Protein AF-A0A936Z710-F1 (afdb_monomer_lite)

Foldseek 3Di:
DDPVVQVVVLVVVCVVCVVVVWDWDWDDDDDFFIWIWTDDVQWIWTWTQGNVRDIDIDIDGHPPDDDDPVVVVVCCVPPNDDDDD

Organism: NCBI:txid670292

Radius of gyration: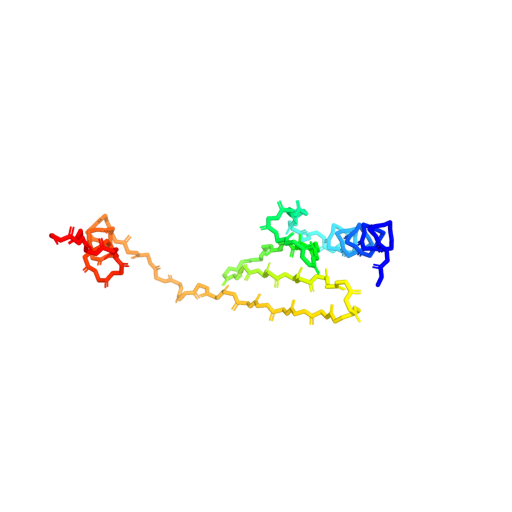 17.03 Å; chains: 1; bounding box: 32×17×47 Å

pLDDT: mean 94.76, std 7.35, range [57.34, 98.75]

Structure (mmCIF, N/CA/C/O backbone):
data_AF-A0A936Z710-F1
#
_entry.id   AF-A0A936Z710-F1
#
loop_
_atom_site.group_PDB
_atom_site.id
_atom_site.type_symbol
_atom_site.label_atom_id
_atom_site.label_alt_id
_atom_site.label_comp_id
_atom_site.label_asym_id
_atom_site.label_entity_id
_atom_site.label_seq_id
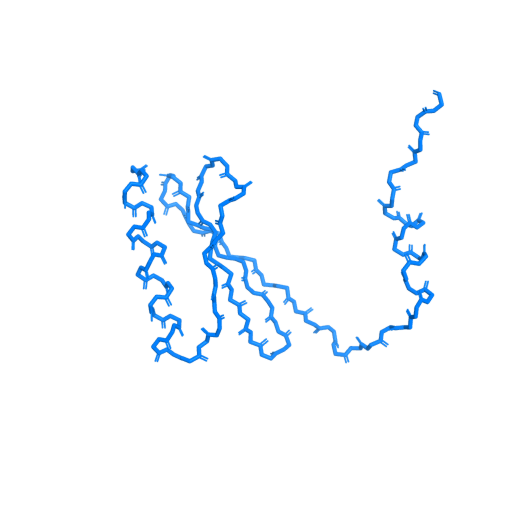_atom_site.pdbx_PDB_ins_code
_atom_site.Cartn_x
_atom_site.Cartn_y
_atom_site.Cartn_z
_atom_site.occupancy
_atom_site.B_iso_or_equiv
_atom_site.auth_seq_id
_atom_site.auth_comp_id
_atom_site.auth_asym_id
_atom_site.auth_atom_id
_atom_site.pdbx_PDB_model_num
ATOM 1 N N . MET A 1 1 ? 15.750 -6.074 -12.982 1.00 88.94 1 MET A N 1
ATOM 2 C CA . MET A 1 1 ? 15.006 -5.104 -13.805 1.00 88.94 1 MET A CA 1
ATOM 3 C C . MET A 1 1 ? 15.614 -3.738 -13.585 1.00 88.94 1 MET A C 1
ATOM 5 O O . MET A 1 1 ? 16.082 -3.451 -12.494 1.00 88.94 1 MET A O 1
ATOM 9 N N . THR A 1 2 ? 15.640 -2.912 -14.619 1.00 95.19 2 THR A N 1
ATOM 10 C CA . THR A 1 2 ? 16.017 -1.502 -14.507 1.00 95.19 2 THR A CA 1
ATOM 11 C C . THR A 1 2 ? 14.878 -0.689 -13.886 1.00 95.19 2 THR A C 1
ATOM 13 O O . THR A 1 2 ? 13.715 -1.099 -13.925 1.00 95.19 2 THR A O 1
ATOM 16 N N . ALA A 1 3 ? 15.180 0.512 -13.387 1.00 92.94 3 ALA A N 1
ATOM 17 C CA . ALA A 1 3 ? 14.159 1.440 -12.895 1.00 92.94 3 ALA A CA 1
ATOM 18 C C . ALA A 1 3 ? 13.093 1.775 -13.962 1.00 92.94 3 ALA A C 1
ATOM 20 O O . ALA A 1 3 ? 11.911 1.903 -13.649 1.00 92.94 3 ALA A O 1
ATOM 21 N N . ALA A 1 4 ? 13.492 1.870 -15.236 1.00 96.25 4 ALA A N 1
ATOM 22 C CA . ALA A 1 4 ? 12.567 2.123 -16.340 1.00 96.25 4 ALA A CA 1
ATOM 23 C C . ALA A 1 4 ? 11.599 0.948 -16.565 1.00 96.25 4 ALA A C 1
ATOM 25 O O . ALA A 1 4 ? 10.403 1.168 -16.747 1.00 96.25 4 ALA A O 1
ATOM 26 N N . GLU A 1 5 ? 12.096 -0.292 -16.512 1.00 97.62 5 GLU A N 1
ATOM 27 C CA . GLU A 1 5 ? 11.266 -1.502 -16.624 1.00 97.62 5 GLU A CA 1
ATOM 28 C C . GLU A 1 5 ? 10.282 -1.618 -15.453 1.00 97.62 5 GLU A C 1
ATOM 30 O O . GLU A 1 5 ? 9.108 -1.931 -15.656 1.00 97.62 5 GLU A O 1
ATOM 35 N N . LEU A 1 6 ? 10.733 -1.305 -14.234 1.00 96.75 6 LEU A N 1
ATOM 36 C CA . LEU A 1 6 ? 9.875 -1.268 -13.051 1.00 96.75 6 LEU A CA 1
ATOM 37 C C . LEU A 1 6 ? 8.749 -0.245 -13.190 1.00 96.75 6 LEU A C 1
ATOM 39 O O . LEU A 1 6 ? 7.584 -0.580 -12.970 1.00 96.75 6 LEU A O 1
ATOM 43 N N . LEU A 1 7 ? 9.077 0.979 -13.607 1.00 97.00 7 LEU A N 1
ATOM 44 C CA . LEU A 1 7 ? 8.087 2.034 -13.803 1.00 97.00 7 LEU A CA 1
ATOM 45 C C . LEU A 1 7 ? 7.070 1.662 -14.887 1.00 97.00 7 LEU A C 1
ATOM 47 O O . LEU A 1 7 ? 5.872 1.861 -14.698 1.00 97.00 7 LEU A O 1
ATOM 51 N N . GLN A 1 8 ? 7.522 1.077 -16.000 1.00 98.12 8 GLN A N 1
ATOM 52 C CA . GLN A 1 8 ? 6.626 0.587 -17.050 1.00 98.12 8 GLN A CA 1
ATOM 53 C C . GLN A 1 8 ? 5.678 -0.493 -16.527 1.00 98.12 8 GLN A C 1
ATOM 55 O O . GLN A 1 8 ? 4.483 -0.458 -16.818 1.00 98.12 8 GLN A O 1
ATOM 60 N N . ARG A 1 9 ? 6.188 -1.433 -15.725 1.00 98.00 9 ARG A N 1
ATOM 61 C CA . ARG A 1 9 ? 5.388 -2.511 -15.133 1.00 98.00 9 ARG A CA 1
ATOM 62 C C . ARG A 1 9 ? 4.364 -1.973 -14.129 1.00 98.00 9 ARG A C 1
ATOM 64 O O . ARG A 1 9 ? 3.206 -2.384 -14.180 1.00 98.00 9 ARG A O 1
ATOM 71 N N . ALA A 1 10 ? 4.762 -1.026 -13.278 1.00 98.31 10 ALA A N 1
ATOM 72 C CA . ALA A 1 10 ? 3.872 -0.353 -12.332 1.00 98.31 10 ALA A CA 1
ATOM 73 C C . ALA A 1 10 ? 2.778 0.440 -13.052 1.00 98.31 10 ALA A C 1
ATOM 75 O O . ALA A 1 10 ? 1.601 0.300 -12.729 1.00 98.31 10 ALA A O 1
ATOM 76 N N . HIS A 1 11 ? 3.141 1.207 -14.083 1.00 98.50 11 HIS A N 1
ATOM 77 C CA . HIS A 1 11 ? 2.174 1.966 -14.867 1.00 98.50 11 HIS A CA 1
ATOM 78 C C . HIS A 1 11 ? 1.200 1.051 -15.623 1.00 98.50 11 HIS A C 1
ATOM 80 O O . HIS A 1 11 ? -0.003 1.302 -15.622 1.00 98.50 11 HIS A O 1
ATOM 86 N N . ALA A 1 12 ? 1.688 -0.044 -16.213 1.00 98.62 12 ALA A N 1
ATOM 87 C CA . ALA A 1 12 ? 0.836 -1.024 -16.880 1.00 98.62 12 ALA A CA 1
ATOM 88 C C . ALA A 1 12 ? -0.150 -1.692 -15.908 1.00 98.62 12 ALA A C 1
ATOM 90 O O . ALA A 1 12 ? -1.305 -1.922 -16.266 1.00 98.62 12 ALA A O 1
ATOM 91 N N . LEU A 1 13 ? 0.282 -1.995 -14.680 1.00 98.69 13 LEU A N 1
ATOM 92 C CA . LEU A 1 13 ? -0.604 -2.506 -13.635 1.00 98.69 13 LEU A CA 1
ATOM 93 C C . LEU A 1 13 ? -1.643 -1.458 -13.218 1.00 98.69 13 LEU A C 1
ATOM 95 O O . LEU A 1 13 ? -2.829 -1.769 -13.206 1.00 98.69 13 LEU A O 1
ATOM 99 N N . SER A 1 14 ? -1.207 -0.232 -12.930 1.00 98.69 14 SER A N 1
ATOM 100 C CA . SER A 1 14 ? -2.083 0.884 -12.561 1.00 98.69 14 SER A CA 1
ATOM 101 C C . SER A 1 14 ? -3.169 1.111 -13.615 1.00 98.69 14 SER A C 1
ATOM 103 O O . SER A 1 14 ? -4.351 1.076 -13.288 1.00 98.69 14 SER A O 1
ATOM 105 N N . LYS A 1 15 ? -2.801 1.154 -14.900 1.00 98.75 15 LYS A N 1
ATOM 106 C CA . LYS A 1 15 ? -3.763 1.278 -16.001 1.00 98.75 15 LYS A CA 1
ATOM 107 C C . LYS A 1 15 ? -4.777 0.130 -16.044 1.00 98.75 15 LYS A C 1
ATOM 109 O O . LYS A 1 15 ? -5.960 0.366 -16.232 1.00 98.75 15 LYS A O 1
ATOM 114 N N . ARG A 1 16 ? -4.342 -1.117 -15.829 1.00 98.69 16 ARG A N 1
ATOM 115 C CA . ARG A 1 16 ? -5.260 -2.273 -15.770 1.00 98.69 16 ARG A CA 1
ATOM 116 C C . ARG A 1 16 ? -6.253 -2.180 -14.610 1.00 98.69 16 ARG A C 1
ATOM 118 O O . ARG A 1 16 ? -7.347 -2.720 -14.724 1.00 98.69 16 ARG A O 1
ATOM 125 N N . LEU A 1 17 ? -5.859 -1.562 -13.497 1.00 98.69 17 LEU A N 1
ATOM 126 C CA . LEU A 1 17 ? -6.740 -1.318 -12.354 1.00 98.69 17 LEU A CA 1
ATOM 127 C C . LEU A 1 17 ? -7.713 -0.169 -12.651 1.00 98.69 17 LEU A C 1
ATOM 129 O O . LEU A 1 17 ? -8.899 -0.307 -12.369 1.00 98.69 17 LEU A O 1
ATOM 133 N N . GLU A 1 18 ? -7.242 0.910 -13.281 1.00 98.50 18 GLU A N 1
ATOM 134 C CA . GLU A 1 18 ? -8.081 2.025 -13.745 1.00 98.50 18 GLU A CA 1
ATOM 135 C C . GLU A 1 18 ? -9.133 1.566 -14.763 1.00 98.50 18 GLU A C 1
ATOM 137 O O . GLU A 1 18 ? -10.310 1.878 -14.603 1.00 98.50 18 GLU A O 1
ATOM 142 N N . ASP A 1 19 ? -8.734 0.764 -15.756 1.00 98.69 19 ASP A N 1
ATOM 143 C CA . ASP A 1 19 ? -9.629 0.176 -16.764 1.00 98.69 19 ASP A CA 1
ATOM 144 C C . ASP A 1 19 ? -10.702 -0.736 -16.128 1.00 98.69 19 ASP A C 1
ATOM 146 O O . ASP A 1 19 ? -11.749 -0.981 -16.726 1.00 98.69 19 ASP A O 1
ATOM 150 N N . ALA A 1 20 ? -10.446 -1.244 -14.917 1.00 98.38 20 ALA A N 1
ATOM 151 C CA . ALA A 1 20 ? -11.373 -2.044 -14.118 1.00 98.38 20 ALA A CA 1
ATOM 152 C C . ALA A 1 20 ? -12.134 -1.222 -13.057 1.00 98.38 20 ALA A C 1
ATOM 154 O O . ALA A 1 20 ? -12.779 -1.808 -12.189 1.00 98.38 20 ALA A O 1
ATOM 155 N N . GLU A 1 21 ? -12.041 0.111 -13.099 1.00 98.00 21 GLU A N 1
ATOM 156 C CA . GLU A 1 21 ? -12.652 1.048 -12.144 1.00 98.00 21 GLU A CA 1
ATOM 157 C C . GLU A 1 21 ? -12.213 0.828 -10.679 1.00 98.00 21 GLU A C 1
ATOM 159 O O . GLU A 1 21 ? -12.928 1.159 -9.732 1.00 98.00 21 GLU A O 1
ATOM 164 N N . ILE A 1 22 ? -11.006 0.289 -10.470 1.00 98.44 22 ILE A N 1
ATOM 165 C CA . ILE A 1 22 ? -10.411 0.084 -9.145 1.00 98.44 22 ILE A CA 1
ATOM 166 C C . ILE A 1 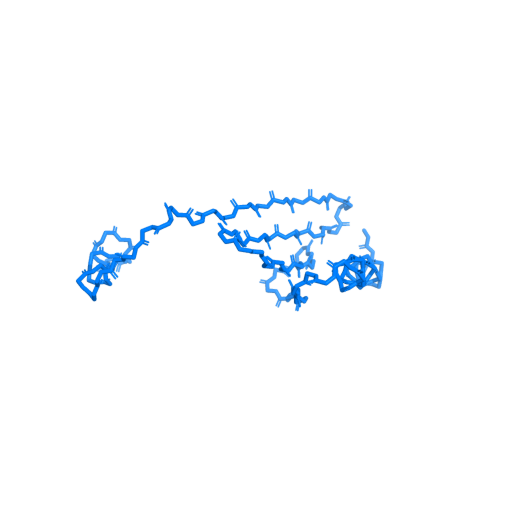22 ? -9.501 1.266 -8.814 1.00 98.44 22 ILE A C 1
ATOM 168 O O . ILE A 1 22 ? -8.504 1.524 -9.499 1.00 98.44 22 ILE A O 1
ATOM 172 N N . TRP A 1 23 ? -9.805 1.958 -7.710 1.00 98.38 23 TRP A N 1
ATOM 173 C CA . TRP A 1 23 ? -8.920 2.996 -7.187 1.00 98.38 23 TRP A CA 1
ATOM 174 C C . TRP A 1 23 ? -7.544 2.404 -6.894 1.00 98.38 23 TRP A C 1
ATOM 176 O O . TRP A 1 23 ? -7.428 1.373 -6.221 1.00 98.38 23 TRP A O 1
ATOM 186 N N . ASN A 1 24 ? -6.506 3.077 -7.377 1.00 98.69 24 ASN A N 1
ATOM 187 C CA . ASN A 1 24 ? -5.132 2.673 -7.164 1.00 98.69 24 ASN A CA 1
ATOM 188 C C . ASN A 1 24 ? -4.193 3.880 -7.104 1.00 98.69 24 ASN A C 1
ATOM 190 O O . ASN A 1 24 ? -4.544 4.981 -7.526 1.00 98.69 24 ASN A O 1
ATOM 194 N N . GLU A 1 25 ? -2.998 3.653 -6.573 1.00 98.25 25 GLU A N 1
ATOM 195 C CA . GLU A 1 25 ? -1.941 4.652 -6.492 1.00 98.25 25 GLU A CA 1
ATOM 196 C C . GLU A 1 25 ? -0.564 3.985 -6.527 1.00 98.25 25 GLU A C 1
ATOM 198 O O . GLU A 1 25 ? -0.340 2.959 -5.885 1.00 98.25 25 GLU A O 1
ATOM 203 N N . ILE A 1 26 ? 0.380 4.589 -7.248 1.00 98.19 26 ILE A N 1
ATOM 204 C CA . ILE A 1 26 ? 1.783 4.168 -7.243 1.00 98.19 26 ILE A CA 1
ATOM 205 C C . ILE A 1 26 ? 2.511 4.871 -6.093 1.00 98.19 26 ILE A C 1
ATOM 207 O O . ILE A 1 26 ? 2.445 6.094 -5.951 1.00 98.19 26 ILE A O 1
ATOM 211 N N . ARG A 1 27 ? 3.244 4.102 -5.288 1.00 96.56 27 ARG A N 1
ATOM 212 C CA . ARG A 1 27 ? 4.028 4.580 -4.148 1.00 96.56 27 ARG A CA 1
ATOM 213 C C . ARG A 1 27 ? 5.489 4.146 -4.255 1.00 96.56 27 ARG A C 1
ATOM 215 O O . ARG A 1 27 ? 5.803 3.052 -4.717 1.00 96.56 27 ARG A O 1
ATOM 222 N N . LEU A 1 28 ? 6.373 5.028 -3.792 1.00 94.00 28 LEU A N 1
ATOM 223 C CA . LEU A 1 28 ? 7.821 4.832 -3.752 1.00 94.00 28 LEU A CA 1
ATOM 224 C C . LEU A 1 28 ? 8.301 5.059 -2.316 1.00 94.00 28 LEU A C 1
ATOM 226 O O . LEU A 1 28 ? 8.503 6.198 -1.903 1.00 94.00 28 LEU A O 1
ATOM 230 N N . PHE A 1 29 ? 8.421 3.984 -1.543 1.00 90.81 29 PHE A N 1
ATOM 231 C CA . PHE A 1 29 ? 8.922 4.032 -0.161 1.00 90.81 29 PHE A CA 1
ATOM 232 C C . PHE A 1 29 ? 9.876 2.878 0.179 1.00 90.81 29 PHE A C 1
ATOM 234 O O . PHE A 1 29 ? 10.354 2.795 1.307 1.00 90.81 29 PHE A O 1
ATOM 241 N N . ARG A 1 30 ? 10.158 2.004 -0.792 1.00 91.38 30 ARG A N 1
ATOM 242 C CA . ARG A 1 30 ? 11.102 0.891 -0.687 1.00 91.38 30 ARG A CA 1
ATOM 243 C C . ARG A 1 30 ? 12.256 1.088 -1.666 1.00 91.38 30 ARG A C 1
ATOM 245 O O . ARG A 1 30 ? 12.094 1.772 -2.674 1.00 91.38 30 ARG A O 1
ATOM 252 N N . GLU A 1 31 ? 13.408 0.503 -1.355 1.00 92.06 31 GLU A N 1
ATOM 253 C CA . GLU A 1 31 ? 14.639 0.682 -2.139 1.00 92.06 31 GLU A CA 1
ATOM 254 C C . GLU A 1 31 ? 14.764 -0.308 -3.307 1.00 92.06 31 GLU A C 1
ATOM 256 O O . GLU A 1 31 ? 15.459 -0.021 -4.272 1.00 92.06 31 GLU A O 1
ATOM 261 N N . ASP A 1 32 ? 14.076 -1.447 -3.238 1.00 95.06 32 ASP A N 1
ATOM 262 C CA . ASP A 1 32 ? 14.220 -2.605 -4.131 1.00 95.06 32 ASP A CA 1
ATOM 263 C C . ASP A 1 32 ? 13.008 -2.826 -5.059 1.00 95.06 32 ASP A C 1
ATOM 265 O O . ASP A 1 32 ? 12.834 -3.911 -5.624 1.00 95.06 32 ASP A O 1
ATOM 269 N N . GLY A 1 33 ? 12.130 -1.831 -5.214 1.00 96.62 33 GLY A N 1
ATOM 270 C CA . GLY A 1 33 ? 10.931 -1.983 -6.036 1.00 96.62 33 GLY A CA 1
ATOM 271 C C . GLY A 1 33 ? 9.984 -0.787 -6.064 1.00 96.62 33 GLY A C 1
ATOM 272 O O . GLY A 1 33 ? 10.244 0.272 -5.496 1.00 96.62 33 GLY A O 1
ATOM 273 N N . ILE A 1 34 ? 8.851 -0.977 -6.740 1.00 98.12 34 ILE A N 1
ATOM 274 C CA . ILE A 1 34 ? 7.735 -0.025 -6.797 1.00 98.12 34 ILE A CA 1
ATOM 275 C C . ILE A 1 34 ? 6.482 -0.710 -6.269 1.00 98.12 34 ILE A C 1
ATOM 277 O O . ILE A 1 34 ? 6.146 -1.811 -6.705 1.00 98.12 34 ILE A O 1
ATOM 281 N N . THR A 1 35 ? 5.757 -0.024 -5.394 1.00 98.19 35 THR A N 1
ATOM 282 C CA . THR A 1 35 ? 4.513 -0.529 -4.821 1.00 98.19 35 THR A CA 1
ATOM 283 C C . THR A 1 35 ? 3.318 0.097 -5.536 1.00 98.19 35 THR A C 1
ATOM 285 O O . THR A 1 35 ? 3.258 1.312 -5.736 1.00 98.19 35 THR A O 1
ATOM 288 N N . VAL A 1 36 ? 2.342 -0.725 -5.918 1.00 98.56 36 VAL A N 1
ATOM 289 C CA . VAL A 1 36 ? 1.027 -0.289 -6.397 1.00 98.56 36 VAL A CA 1
ATOM 290 C C . VAL A 1 36 ? -0.005 -0.650 -5.342 1.00 98.56 36 VAL A C 1
ATOM 292 O O . VAL A 1 36 ? -0.214 -1.820 -5.030 1.00 98.56 36 VAL A O 1
ATOM 295 N N . LEU A 1 37 ? -0.657 0.368 -4.795 1.00 98.44 37 LEU A N 1
ATOM 296 C CA . LEU A 1 37 ? -1.750 0.209 -3.850 1.00 98.44 37 LEU A CA 1
ATOM 297 C C . LEU A 1 37 ? -3.067 0.133 -4.604 1.00 98.44 37 LEU A C 1
ATOM 299 O O . LEU A 1 37 ? -3.282 0.913 -5.526 1.00 98.44 37 LEU A O 1
ATOM 303 N N . ALA A 1 38 ? -3.966 -0.749 -4.183 1.00 98.62 38 ALA A N 1
ATOM 304 C CA . ALA A 1 38 ? -5.329 -0.829 -4.699 1.00 98.62 38 ALA A CA 1
ATOM 305 C C . ALA A 1 38 ? -6.337 -0.900 -3.549 1.00 98.62 38 ALA A C 1
ATOM 307 O O . ALA A 1 38 ? -6.083 -1.514 -2.511 1.00 98.62 38 ALA A O 1
ATOM 308 N N . ARG A 1 39 ? -7.507 -0.283 -3.727 1.00 97.69 39 ARG A N 1
ATOM 309 C CA . ARG A 1 39 ? -8.596 -0.330 -2.741 1.00 97.69 39 ARG A CA 1
ATOM 310 C C . ARG A 1 39 ? -9.871 -0.855 -3.368 1.00 97.69 39 ARG A C 1
ATOM 312 O O . ARG A 1 39 ? -10.293 -0.398 -4.425 1.00 97.69 39 ARG A O 1
ATOM 319 N N . VAL A 1 40 ? -10.508 -1.773 -2.655 1.00 96.50 40 VAL A N 1
ATOM 320 C CA . VAL A 1 40 ? -11.846 -2.288 -2.950 1.00 96.50 40 VAL A CA 1
ATOM 321 C C . VAL A 1 40 ? -12.665 -2.292 -1.655 1.00 96.50 40 VAL A C 1
ATOM 323 O O . VAL A 1 40 ? -12.089 -2.200 -0.567 1.00 96.50 40 VAL A O 1
ATOM 326 N N . PRO A 1 41 ? -14.002 -2.399 -1.711 1.00 95.44 41 PRO A N 1
ATOM 327 C CA . PRO A 1 41 ? -14.804 -2.518 -0.499 1.00 95.44 41 PRO A CA 1
ATOM 328 C C . PRO A 1 41 ? -14.301 -3.654 0.405 1.00 95.44 41 PRO A C 1
ATOM 330 O O . PRO A 1 41 ? -14.188 -4.803 -0.021 1.00 95.44 41 PRO A O 1
ATOM 333 N N . GLY A 1 42 ? -13.969 -3.319 1.653 1.00 95.81 42 GLY A N 1
ATOM 334 C CA . GLY A 1 42 ? -13.514 -4.279 2.659 1.00 95.81 42 GLY A CA 1
ATOM 335 C C . GLY A 1 42 ? -12.080 -4.796 2.494 1.00 95.81 42 GLY A C 1
ATOM 336 O O . GLY A 1 42 ? -11.672 -5.639 3.292 1.00 95.81 42 GLY A O 1
ATOM 337 N N . ALA A 1 43 ? -11.300 -4.325 1.513 1.00 97.38 43 ALA A N 1
ATOM 338 C CA . ALA A 1 43 ? -9.900 -4.726 1.393 1.00 97.38 43 ALA A CA 1
ATOM 339 C C . ALA A 1 43 ? -8.982 -3.651 0.796 1.00 97.38 43 ALA A C 1
ATOM 341 O O . ALA A 1 43 ? -9.346 -2.884 -0.097 1.00 97.38 43 ALA A O 1
ATOM 342 N N . TYR A 1 44 ? -7.745 -3.672 1.266 1.00 96.88 44 TYR A N 1
ATOM 343 C CA . TYR A 1 44 ? -6.626 -2.896 0.763 1.00 96.88 44 TYR A CA 1
ATOM 344 C C . TYR A 1 44 ? -5.550 -3.865 0.271 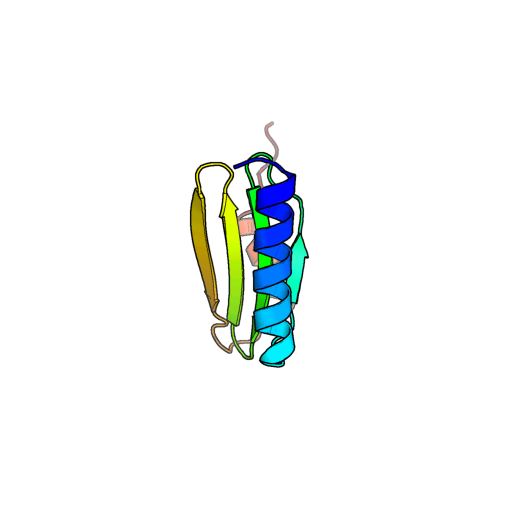1.00 96.88 44 TYR A C 1
ATOM 346 O O . TYR A 1 44 ? -5.220 -4.831 0.956 1.00 96.88 44 TYR A O 1
ATOM 354 N N . TRP A 1 45 ? -5.058 -3.633 -0.939 1.00 98.38 45 TRP A N 1
ATOM 355 C CA . TRP A 1 45 ? -4.075 -4.474 -1.610 1.00 98.38 45 TRP A CA 1
ATOM 356 C C . TRP A 1 45 ? -2.773 -3.701 -1.751 1.00 98.38 45 TRP A C 1
ATOM 358 O O . TRP A 1 45 ? -2.774 -2.591 -2.285 1.00 98.38 45 TRP A O 1
ATOM 368 N N . GLU A 1 46 ? -1.680 -4.312 -1.319 1.00 98.25 46 GLU A N 1
ATOM 369 C CA . GLU A 1 46 ? -0.322 -3.830 -1.529 1.00 98.25 46 GLU A CA 1
ATOM 370 C C . GLU A 1 46 ? 0.374 -4.768 -2.517 1.00 98.25 46 GLU A C 1
ATOM 372 O O . GLU A 1 46 ? 0.499 -5.967 -2.265 1.00 98.25 46 GLU A O 1
ATOM 377 N N . ILE A 1 47 ? 0.735 -4.248 -3.692 1.00 98.50 47 ILE A N 1
ATOM 378 C CA . ILE A 1 47 ? 1.324 -5.029 -4.783 1.00 98.50 47 ILE A CA 1
ATOM 379 C C . ILE A 1 47 ? 2.725 -4.500 -5.059 1.00 98.50 47 ILE A C 1
ATOM 381 O O . ILE A 1 47 ? 2.895 -3.455 -5.686 1.00 98.50 47 ILE A O 1
ATOM 385 N N . ASP A 1 48 ? 3.732 -5.248 -4.638 1.00 98.12 48 ASP A N 1
ATOM 386 C CA . ASP A 1 48 ? 5.129 -4.889 -4.812 1.00 98.12 48 ASP A CA 1
ATOM 387 C C . ASP A 1 48 ? 5.704 -5.495 -6.082 1.00 98.12 48 ASP A C 1
ATOM 389 O O . ASP A 1 48 ? 5.693 -6.710 -6.274 1.00 98.12 48 ASP A O 1
ATOM 393 N N . LEU A 1 49 ? 6.257 -4.648 -6.941 1.00 98.12 49 LEU A N 1
ATOM 394 C CA . LEU A 1 49 ? 6.994 -5.040 -8.133 1.00 98.12 49 LEU A CA 1
ATOM 395 C C . LEU A 1 49 ? 8.483 -4.867 -7.839 1.00 98.12 49 LEU A C 1
ATOM 397 O O . LEU A 1 49 ? 8.951 -3.738 -7.702 1.00 98.12 49 LEU A O 1
ATOM 401 N N . LEU A 1 50 ? 9.210 -5.978 -7.724 1.00 97.31 50 LEU A N 1
ATOM 402 C CA . LEU A 1 50 ? 10.584 -5.989 -7.215 1.00 97.31 50 LEU A CA 1
ATOM 403 C C . LEU A 1 50 ? 11.619 -5.992 -8.333 1.00 97.31 50 LEU A C 1
ATOM 405 O O . LEU A 1 50 ? 11.371 -6.524 -9.415 1.00 97.31 50 LEU A O 1
ATOM 409 N N . GLU A 1 51 ? 12.799 -5.435 -8.074 1.00 97.25 51 GLU A N 1
ATOM 410 C CA . GLU A 1 51 ? 13.905 -5.377 -9.036 1.00 97.25 51 GLU A CA 1
ATOM 411 C C . GLU A 1 51 ? 14.325 -6.754 -9.564 1.00 97.25 51 GLU A C 1
ATOM 413 O O . GLU A 1 51 ? 14.709 -6.873 -10.728 1.00 97.25 51 GLU A O 1
ATOM 418 N N . ASP A 1 52 ? 14.211 -7.810 -8.764 1.00 96.69 52 ASP A N 1
ATOM 419 C CA . ASP A 1 52 ? 14.538 -9.183 -9.166 1.00 96.69 52 ASP A CA 1
ATOM 420 C C . ASP A 1 52 ? 13.500 -9.833 -10.104 1.00 96.69 52 ASP A C 1
ATOM 422 O O . ASP A 1 52 ? 13.715 -10.939 -10.600 1.00 96.69 52 ASP A O 1
ATOM 426 N N . GLY A 1 53 ? 12.397 -9.139 -10.405 1.00 95.38 53 GLY A N 1
ATOM 427 C CA . GLY A 1 53 ? 11.313 -9.650 -11.243 1.00 95.38 53 GLY A CA 1
ATOM 428 C C . GLY A 1 53 ? 10.116 -10.178 -10.456 1.00 95.38 53 GLY A C 1
ATOM 429 O O . GLY A 1 53 ? 9.028 -10.294 -11.036 1.00 95.38 53 GLY A O 1
ATOM 430 N N . MET A 1 54 ? 10.263 -10.449 -9.159 1.00 97.38 54 MET A N 1
ATOM 431 C CA . MET A 1 54 ? 9.187 -10.983 -8.333 1.00 97.38 54 MET A CA 1
ATOM 432 C C . MET A 1 54 ? 8.054 -9.971 -8.133 1.00 97.38 54 MET A C 1
ATOM 434 O O . MET A 1 54 ? 8.192 -8.759 -8.335 1.00 97.38 54 MET A O 1
ATOM 438 N N . THR A 1 55 ? 6.884 -10.505 -7.792 1.00 98.06 55 THR A N 1
ATOM 439 C CA . THR A 1 55 ? 5.735 -9.714 -7.362 1.00 98.06 55 THR A CA 1
ATOM 440 C C . THR A 1 55 ? 5.223 -10.271 -6.054 1.00 98.06 55 THR A C 1
ATOM 442 O O . THR A 1 55 ? 4.782 -11.420 -6.020 1.00 98.06 55 THR A O 1
ATOM 445 N N . ASN A 1 56 ? 5.252 -9.448 -5.012 1.00 97.81 56 ASN A N 1
ATOM 446 C CA . ASN A 1 56 ? 4.638 -9.782 -3.735 1.00 97.81 56 ASN A CA 1
ATOM 447 C C . ASN A 1 56 ? 3.282 -9.087 -3.650 1.00 97.81 56 ASN A C 1
ATOM 449 O O . ASN A 1 56 ? 3.130 -7.953 -4.097 1.00 97.81 56 ASN A O 1
ATOM 453 N N . VAL A 1 57 ? 2.283 -9.793 -3.125 1.00 98.19 57 VAL A N 1
ATOM 454 C CA . VAL A 1 57 ? 0.932 -9.256 -2.954 1.00 98.19 57 VAL A CA 1
ATOM 455 C C . VAL A 1 57 ? 0.494 -9.513 -1.527 1.00 98.19 57 VAL A C 1
ATOM 457 O O . VAL A 1 57 ? 0.353 -10.669 -1.126 1.00 98.19 57 VAL A O 1
ATOM 460 N N . GLU A 1 58 ? 0.240 -8.442 -0.789 1.00 98.12 58 GLU A N 1
ATOM 461 C CA . GLU A 1 58 ? -0.395 -8.491 0.521 1.00 98.12 58 GLU A CA 1
ATOM 462 C C . GLU A 1 58 ? -1.826 -7.950 0.431 1.00 98.12 58 GLU A C 1
ATOM 464 O O . GLU A 1 58 ? -2.110 -6.978 -0.273 1.00 98.12 58 GLU A O 1
ATOM 469 N N . VAL A 1 59 ? -2.757 -8.610 1.127 1.00 97.94 59 VAL A N 1
ATOM 470 C CA . VAL A 1 59 ? -4.174 -8.228 1.152 1.00 97.94 59 VAL A CA 1
ATOM 471 C C . VAL A 1 59 ? -4.615 -8.025 2.589 1.00 97.94 59 VAL A C 1
ATOM 473 O O . VAL A 1 59 ? -4.850 -8.986 3.322 1.00 97.94 59 VAL A O 1
ATOM 476 N N . LEU A 1 60 ? -4.797 -6.765 2.967 1.00 97.44 60 LEU A N 1
ATOM 477 C CA . LEU A 1 60 ? -5.342 -6.368 4.253 1.00 97.44 60 LEU A CA 1
ATOM 478 C C . LEU A 1 60 ? -6.867 -6.346 4.141 1.00 97.44 60 LEU A C 1
ATOM 480 O O . LEU A 1 60 ? -7.435 -5.601 3.340 1.00 97.44 60 LEU A O 1
ATOM 484 N N . ARG A 1 61 ? -7.548 -7.186 4.924 1.00 96.88 61 ARG A N 1
ATOM 485 C CA . ARG A 1 61 ? -9.014 -7.287 4.929 1.00 96.88 61 ARG A CA 1
ATOM 486 C C . ARG A 1 61 ? -9.586 -6.585 6.149 1.00 96.88 61 ARG A C 1
ATOM 488 O O . ARG A 1 61 ? -9.111 -6.793 7.260 1.00 96.88 61 ARG A O 1
ATOM 495 N N . SER A 1 62 ? -10.627 -5.788 5.937 1.00 93.88 62 SER A N 1
ATOM 496 C CA . SER A 1 62 ? -11.436 -5.256 7.030 1.00 93.88 62 SER A CA 1
ATOM 497 C C . SER A 1 62 ? -12.159 -6.405 7.731 1.00 93.88 62 SER A C 1
ATOM 499 O O . SER A 1 62 ? -12.674 -7.310 7.072 1.00 93.88 62 SER A O 1
ATOM 501 N N . THR A 1 63 ? -12.231 -6.349 9.059 1.00 92.25 63 THR A N 1
ATOM 502 C CA . THR A 1 63 ? -13.083 -7.246 9.853 1.00 92.25 63 THR A CA 1
ATOM 503 C C . THR A 1 63 ? -14.565 -6.877 9.741 1.00 92.25 63 THR A C 1
ATOM 505 O O . THR A 1 63 ? -15.418 -7.682 10.093 1.00 92.25 63 THR A O 1
ATOM 508 N N . GLY A 1 64 ? -14.880 -5.689 9.208 1.00 90.44 64 GLY A N 1
ATOM 509 C CA . GLY A 1 64 ? -16.233 -5.130 9.155 1.00 90.44 64 GLY A CA 1
ATOM 510 C C . GLY A 1 64 ? -16.646 -4.388 10.428 1.00 90.44 64 GLY A C 1
ATOM 511 O O . GLY A 1 64 ? -17.671 -3.710 10.415 1.00 90.44 64 GLY A O 1
ATOM 512 N N . ASP A 1 65 ? -15.839 -4.466 11.486 1.00 93.00 65 ASP A N 1
ATOM 513 C CA . ASP A 1 65 ? -16.111 -3.822 12.766 1.00 93.00 65 ASP A CA 1
ATOM 514 C C . ASP A 1 65 ? -15.498 -2.420 12.824 1.00 93.00 65 ASP A 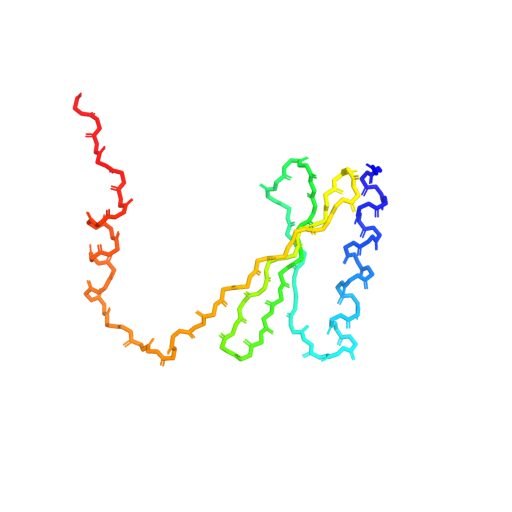C 1
ATOM 516 O O . ASP A 1 65 ? -14.394 -2.175 12.328 1.00 93.00 65 ASP A O 1
ATOM 520 N N . LEU A 1 66 ? -16.231 -1.496 13.446 1.00 91.94 66 LEU A N 1
ATOM 521 C CA . LEU A 1 66 ? -15.732 -0.172 13.795 1.00 91.94 66 LEU A CA 1
ATOM 522 C C . LEU A 1 66 ? -15.435 -0.144 15.289 1.00 91.94 66 LEU A C 1
ATOM 524 O O . LEU A 1 66 ? -16.285 -0.489 16.107 1.00 91.94 66 LEU A O 1
ATOM 528 N N . GLU A 1 67 ? -14.231 0.291 15.622 1.00 94.88 67 GLU A N 1
ATOM 529 C CA . GLU A 1 67 ? -13.787 0.509 16.993 1.00 94.88 67 GLU A CA 1
ATOM 530 C C . GLU A 1 67 ? -13.985 1.988 17.371 1.00 94.88 67 GLU A C 1
ATOM 532 O O . GLU A 1 67 ? -14.024 2.863 16.500 1.00 94.88 67 GLU A O 1
ATOM 537 N N . ASP A 1 68 ? -14.121 2.278 18.667 1.00 96.12 68 ASP A N 1
ATOM 538 C CA . ASP A 1 68 ? -14.218 3.652 19.172 1.00 96.12 68 ASP A CA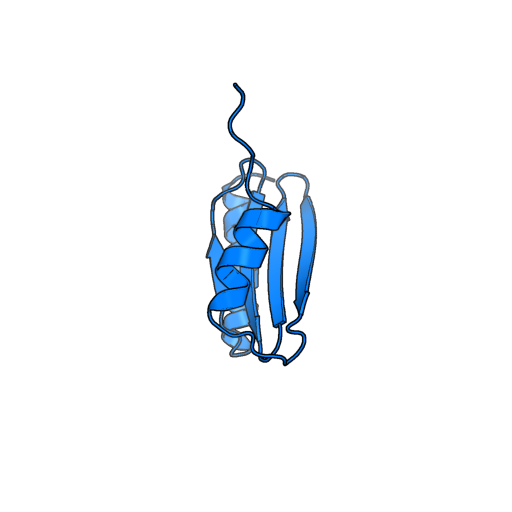 1
ATOM 539 C C . ASP A 1 68 ? -12.833 4.269 19.455 1.00 96.12 68 ASP A C 1
ATOM 541 O O . ASP A 1 68 ? -11.792 3.634 19.269 1.00 96.12 68 ASP A O 1
ATOM 545 N N . GLU A 1 69 ? -12.801 5.527 19.904 1.00 96.69 69 GLU A N 1
ATOM 546 C CA . GLU A 1 69 ? -11.560 6.273 20.164 1.00 96.69 69 GLU A CA 1
ATOM 547 C C . GLU A 1 69 ? -10.637 5.584 21.189 1.00 96.69 69 GLU A C 1
ATOM 549 O O . GLU A 1 69 ? -9.416 5.714 21.099 1.00 96.69 69 GLU A O 1
ATOM 554 N N . SER A 1 70 ? -11.178 4.775 22.111 1.00 95.69 70 SER A N 1
ATOM 555 C CA . SER A 1 70 ? -10.370 4.057 23.108 1.00 95.69 70 SER A CA 1
ATOM 556 C C . SER A 1 70 ? -9.424 3.025 22.482 1.00 95.69 70 SER A C 1
ATOM 558 O O . SER A 1 70 ? -8.389 2.684 23.063 1.00 95.69 70 SER A O 1
ATOM 560 N N . SER A 1 71 ? -9.728 2.565 21.265 1.00 95.44 71 SER A N 1
ATOM 561 C CA . SER A 1 71 ? -8.863 1.659 20.510 1.00 95.44 71 SER A CA 1
ATOM 562 C C . SER A 1 71 ? -7.516 2.277 20.129 1.00 95.44 71 SER A C 1
ATOM 564 O O . SER A 1 71 ? -6.538 1.544 19.989 1.00 95.44 71 SER A O 1
ATOM 566 N N . ILE A 1 72 ? -7.428 3.609 20.031 1.00 95.62 72 ILE A N 1
ATOM 567 C CA . ILE A 1 72 ? -6.176 4.320 19.741 1.00 95.62 72 ILE A CA 1
ATOM 568 C C . ILE A 1 72 ? -5.201 4.165 20.911 1.00 95.62 72 ILE A C 1
ATOM 570 O O . ILE A 1 72 ? -4.042 3.803 20.710 1.00 95.62 72 ILE A O 1
ATOM 574 N N . GLU A 1 73 ? -5.676 4.366 22.141 1.00 95.38 73 GLU A N 1
ATOM 575 C CA . GLU A 1 73 ? -4.857 4.186 23.345 1.00 95.38 73 GLU A CA 1
ATOM 576 C C . GLU A 1 73 ? -4.404 2.729 23.498 1.00 95.38 73 GLU A C 1
ATOM 578 O O . GLU A 1 73 ? -3.247 2.459 23.827 1.00 95.38 73 GLU A O 1
ATOM 583 N N . ARG A 1 74 ? -5.289 1.771 23.185 1.00 94.25 74 ARG A N 1
ATOM 584 C CA . ARG A 1 74 ? -4.947 0.342 23.157 1.00 94.25 74 ARG A CA 1
ATOM 585 C C . ARG A 1 74 ? -3.853 0.037 22.129 1.00 94.25 74 ARG A C 1
ATOM 587 O O . ARG A 1 74 ? -2.867 -0.603 22.487 1.00 94.25 74 ARG A O 1
ATOM 594 N N . LEU A 1 75 ? -3.979 0.539 20.896 1.00 94.81 75 LEU A N 1
ATOM 595 C CA . LEU A 1 75 ? -2.971 0.393 19.837 1.00 94.81 75 LEU A CA 1
ATOM 596 C C . LEU A 1 75 ? -1.598 0.900 20.302 1.00 94.81 75 LEU A C 1
ATOM 598 O O . LEU A 1 75 ? -0.598 0.194 20.169 1.00 94.81 75 LEU A O 1
ATOM 602 N N . ILE A 1 76 ? -1.548 2.103 20.878 1.00 94.94 76 ILE A N 1
ATOM 603 C CA . ILE A 1 76 ? -0.298 2.700 21.364 1.00 94.94 76 ILE A CA 1
ATOM 604 C C . ILE A 1 76 ? 0.273 1.888 22.531 1.00 94.94 76 ILE A C 1
ATOM 606 O O . ILE A 1 76 ? 1.472 1.621 22.557 1.00 94.94 76 ILE A O 1
ATOM 610 N N . SER A 1 77 ? -0.554 1.466 23.489 1.00 92.94 77 SER A N 1
ATOM 611 C CA . SER A 1 77 ? -0.074 0.729 24.662 1.00 92.94 77 SER A CA 1
ATOM 612 C C . SER A 1 77 ? 0.444 -0.670 24.328 1.00 92.94 77 SER A C 1
ATOM 614 O O . SER A 1 77 ? 1.350 -1.155 25.009 1.00 92.94 77 SER A O 1
ATOM 616 N N . GLU A 1 78 ? -0.166 -1.348 23.357 1.00 94.75 78 GLU A N 1
ATOM 617 C CA . GLU A 1 78 ? 0.202 -2.716 22.985 1.00 94.75 78 GLU A CA 1
ATOM 618 C C . GLU A 1 78 ? 1.412 -2.746 22.046 1.00 94.75 78 GLU A C 1
ATOM 620 O O . GLU A 1 78 ? 2.290 -3.594 22.215 1.00 94.75 78 GLU A O 1
ATOM 625 N N . PHE A 1 79 ? 1.480 -1.816 21.087 1.00 94.19 79 PHE A N 1
ATOM 626 C CA . PHE A 1 79 ? 2.449 -1.867 19.985 1.00 94.19 79 PHE A CA 1
ATOM 627 C C . PHE A 1 79 ? 3.449 -0.707 19.957 1.00 94.19 79 PHE A C 1
ATOM 629 O O . PHE A 1 79 ? 4.439 -0.780 19.230 1.00 94.19 79 PHE A O 1
ATOM 636 N N . GLY A 1 80 ? 3.225 0.362 20.723 1.00 91.94 80 GLY A N 1
ATOM 637 C CA . GLY A 1 80 ? 4.151 1.488 20.802 1.00 91.94 80 GLY A CA 1
ATOM 638 C C . GLY A 1 80 ? 5.489 1.083 21.426 1.00 91.94 80 GLY A C 1
ATOM 639 O O . GLY A 1 80 ? 5.537 0.382 22.441 1.00 91.94 80 GLY A O 1
ATOM 640 N N . GLU A 1 81 ? 6.600 1.539 20.842 1.00 84.56 81 GLU A N 1
ATOM 641 C CA . GLU A 1 81 ? 7.923 1.331 21.433 1.00 84.56 81 GLU A CA 1
ATOM 642 C C . GLU A 1 81 ? 8.009 1.995 22.815 1.00 84.56 81 GLU A C 1
ATOM 644 O O . GLU A 1 81 ? 7.721 3.183 22.980 1.00 84.56 81 GLU A O 1
ATOM 649 N N . LYS A 1 82 ? 8.449 1.240 23.829 1.00 73.50 82 LYS A N 1
ATOM 650 C CA . LYS A 1 82 ? 8.712 1.808 25.157 1.00 73.50 82 LYS A CA 1
ATOM 651 C C . LYS A 1 82 ? 10.038 2.578 25.138 1.00 73.50 82 LYS A C 1
ATOM 653 O O . LYS A 1 82 ? 11.018 2.054 24.601 1.00 73.50 82 LYS A O 1
ATOM 658 N N . PRO A 1 83 ? 10.116 3.771 25.758 1.00 65.31 83 PRO A N 1
ATOM 659 C CA . PRO A 1 83 ? 11.366 4.514 25.853 1.00 65.31 83 PRO A CA 1
ATOM 660 C C . PRO A 1 83 ? 12.453 3.651 26.497 1.00 65.31 83 PRO A C 1
ATOM 662 O O . PRO A 1 83 ? 12.236 3.054 27.553 1.00 65.31 83 PRO A O 1
ATOM 665 N N . LYS A 1 84 ? 13.629 3.585 25.869 1.00 61.47 84 LYS A N 1
ATOM 666 C CA . LYS A 1 84 ? 14.816 2.992 26.493 1.00 61.47 84 LYS A CA 1
ATOM 667 C C . LYS A 1 84 ? 15.293 3.963 27.579 1.00 61.47 84 LYS A C 1
ATOM 669 O O . LYS A 1 84 ? 15.670 5.085 27.251 1.00 61.47 84 LYS A O 1
ATOM 674 N N . HIS A 1 85 ? 15.181 3.553 28.844 1.00 57.34 85 HIS A N 1
ATOM 675 C CA . HIS A 1 85 ? 15.765 4.258 29.991 1.00 57.34 85 HIS A CA 1
ATOM 676 C C . HIS A 1 85 ? 17.293 4.248 29.934 1.00 57.34 85 HIS A C 1
ATOM 678 O O . HIS A 1 85 ? 17.853 3.227 29.470 1.00 57.34 85 HIS A O 1
#

Sequence (85 aa):
MTAAELLQRAHALSKRLEDAEIWNEIRLFREDGITVLARVPGAYWEIDLLEDGMTNVEVLRSTGDLEDESSIERLISEFGEKPKH

Secondary structure (DSSP, 8-state):
--HHHHHHHHHHHHHHHHTTT-EEEEE---SSEEEEEEEETTEEEEEEEETTS-EEEEEEEP-SPPP-THHHHHHHHHHSPPP--